Protein AF-A0A7C6RRI5-F1 (afdb_monomer_lite)

Secondary structure (DSSP, 8-state):
----PPEEEEEE--SS--HHHHHHHHHHHHHHHHTT-EEEEEE---HHHHHHSSPPPGGG--SHHHHHHHHHH-

Structure (mmCIF, N/CA/C/O backbone):
data_AF-A0A7C6RRI5-F1
#
_entry.id   AF-A0A7C6RRI5-F1
#
loop_
_atom_site.group_PDB
_atom_site.id
_atom_site.type_symbol
_atom_site.label_atom_id
_atom_site.label_alt_id
_atom_site.label_comp_id
_atom_site.label_asym_id
_atom_site.label_entity_id
_atom_site.label_seq_id
_atom_site.pdbx_PDB_ins_code
_atom_si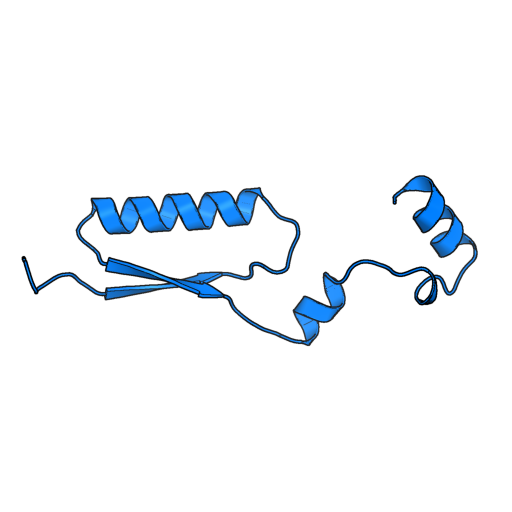te.Cartn_x
_atom_site.Cartn_y
_atom_site.Cartn_z
_atom_site.occupancy
_atom_site.B_iso_or_equiv
_atom_site.auth_seq_id
_atom_site.auth_comp_id
_atom_site.auth_asym_id
_atom_site.auth_atom_id
_atom_site.pdbx_PDB_model_num
ATOM 1 N N . MET A 1 1 ? -9.012 -8.507 25.073 1.00 50.34 1 MET A N 1
ATOM 2 C CA . MET A 1 1 ? -8.904 -7.900 23.728 1.00 50.34 1 MET A CA 1
ATOM 3 C C . MET A 1 1 ? -10.312 -7.888 23.149 1.00 50.34 1 MET A C 1
ATOM 5 O O . MET A 1 1 ? -11.044 -8.818 23.443 1.00 50.34 1 MET A O 1
ATOM 9 N N . ASN A 1 2 ? -10.755 -6.820 22.481 1.00 54.66 2 ASN A N 1
ATOM 10 C CA . ASN A 1 2 ? -12.136 -6.751 21.986 1.00 54.66 2 ASN A CA 1
ATOM 11 C C . ASN A 1 2 ? -12.234 -7.552 20.674 1.00 54.66 2 ASN A C 1
ATOM 13 O O . ASN A 1 2 ? -11.775 -7.071 19.640 1.00 54.66 2 ASN A O 1
ATOM 17 N N . ASP A 1 3 ? -12.775 -8.769 20.736 1.00 66.44 3 ASP A N 1
ATOM 18 C CA . ASP A 1 3 ? -12.737 -9.777 19.658 1.00 66.44 3 ASP A CA 1
ATOM 19 C C . ASP A 1 3 ? -13.753 -9.542 18.514 1.00 66.44 3 ASP A C 1
ATOM 21 O O . ASP A 1 3 ? -13.881 -10.366 17.617 1.00 66.44 3 ASP A O 1
ATOM 25 N N . ASN A 1 4 ? -14.441 -8.393 18.488 1.00 80.94 4 ASN A N 1
ATOM 26 C CA . ASN A 1 4 ? -15.493 -8.067 17.510 1.00 80.94 4 ASN A CA 1
ATOM 27 C C . ASN A 1 4 ? -15.091 -6.988 16.482 1.00 80.94 4 ASN A C 1
ATOM 29 O O . ASN A 1 4 ? -15.931 -6.200 16.043 1.00 80.94 4 ASN A O 1
ATOM 33 N N . LYS A 1 5 ? -13.811 -6.886 16.101 1.00 87.25 5 LYS A N 1
ATOM 34 C CA . LYS A 1 5 ? -13.412 -5.931 15.050 1.00 87.25 5 LYS A CA 1
ATOM 35 C C . LYS A 1 5 ? -13.835 -6.425 13.667 1.00 87.25 5 LYS A C 1
ATOM 37 O O . LYS A 1 5 ? -13.578 -7.567 13.301 1.00 87.25 5 LYS A O 1
ATOM 42 N N . VAL A 1 6 ? -14.416 -5.532 12.867 1.00 94.75 6 VAL A N 1
ATOM 43 C CA . VAL A 1 6 ? -14.711 -5.811 11.455 1.00 94.75 6 VAL A CA 1
ATOM 44 C C . VAL A 1 6 ? -13.396 -5.932 10.688 1.00 94.75 6 VAL A C 1
ATOM 46 O O . VAL A 1 6 ? -12.570 -5.017 10.713 1.00 94.75 6 VAL A O 1
ATOM 49 N N . HIS A 1 7 ? -13.207 -7.059 10.005 1.00 96.81 7 HIS A N 1
ATOM 50 C CA . HIS A 1 7 ? -12.051 -7.299 9.149 1.00 96.81 7 HIS A CA 1
ATOM 51 C C . HIS A 1 7 ? -12.306 -6.754 7.747 1.00 96.81 7 HIS A C 1
ATOM 53 O O . HIS A 1 7 ? -13.305 -7.088 7.112 1.00 96.81 7 HIS A O 1
ATOM 59 N N . ILE A 1 8 ? -11.397 -5.911 7.269 1.00 97.75 8 ILE A N 1
ATOM 60 C CA . ILE A 1 8 ? -11.502 -5.229 5.981 1.00 97.75 8 ILE A CA 1
ATOM 61 C C . ILE A 1 8 ? -10.226 -5.508 5.193 1.00 97.75 8 ILE A C 1
ATOM 63 O O . ILE A 1 8 ? -9.124 -5.240 5.668 1.00 97.75 8 ILE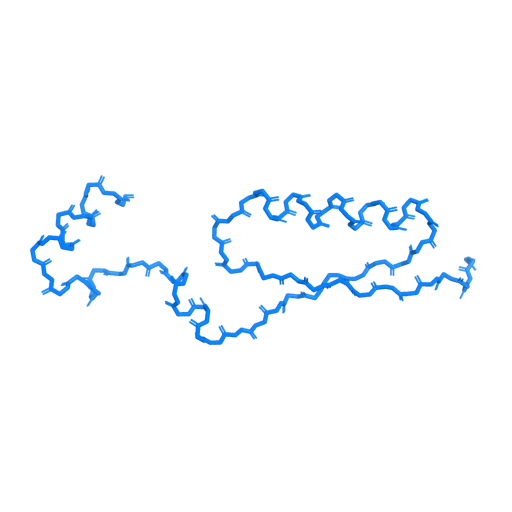 A O 1
ATOM 67 N N . ALA A 1 9 ? -10.378 -6.033 3.980 1.00 97.81 9 ALA A N 1
ATOM 68 C CA . ALA A 1 9 ? -9.278 -6.210 3.045 1.00 97.81 9 ALA A CA 1
ATOM 69 C C . ALA A 1 9 ? -9.358 -5.137 1.953 1.00 97.81 9 ALA A C 1
ATOM 71 O O . ALA A 1 9 ? -10.352 -5.057 1.232 1.00 97.81 9 ALA A O 1
ATOM 72 N N . THR A 1 10 ? -8.321 -4.314 1.830 1.00 97.88 10 THR A N 1
ATOM 73 C CA . THR A 1 10 ? -8.148 -3.398 0.696 1.00 97.88 10 THR A CA 1
ATOM 74 C C . THR A 1 10 ? -7.203 -4.032 -0.316 1.00 97.88 10 THR A C 1
ATOM 76 O O . THR A 1 10 ? -6.361 -4.849 0.044 1.00 97.88 10 THR A O 1
ATOM 79 N N . ILE A 1 11 ? -7.346 -3.689 -1.594 1.00 97.56 11 ILE A N 1
ATOM 80 C CA . ILE A 1 11 ? -6.500 -4.217 -2.666 1.00 97.56 11 ILE A CA 1
ATOM 81 C C . ILE A 1 11 ? -5.793 -3.068 -3.378 1.00 97.56 11 ILE A C 1
ATOM 83 O O . ILE A 1 11 ? -6.424 -2.071 -3.730 1.00 97.56 11 ILE A O 1
ATOM 87 N N . ALA A 1 12 ? -4.483 -3.197 -3.575 1.00 96.38 12 ALA A N 1
ATOM 88 C CA . ALA A 1 12 ? -3.667 -2.187 -4.234 1.00 96.38 12 ALA A CA 1
ATOM 89 C C . ALA A 1 12 ? -2.546 -2.825 -5.058 1.00 96.38 12 ALA A C 1
ATOM 91 O O . ALA A 1 12 ? -2.071 -3.912 -4.748 1.00 96.38 12 ALA A O 1
ATOM 92 N N . PHE A 1 13 ? -2.116 -2.143 -6.118 1.00 94.31 13 PHE A N 1
ATOM 93 C CA . PHE A 1 13 ? -1.005 -2.582 -6.961 1.00 94.31 13 PHE A CA 1
ATOM 94 C C . PHE A 1 13 ? 0.285 -1.868 -6.546 1.00 94.31 13 PHE A C 1
ATOM 96 O O . PHE A 1 13 ? 0.454 -0.683 -6.837 1.00 94.31 13 PHE A O 1
ATOM 103 N N . HIS A 1 14 ? 1.211 -2.579 -5.894 1.00 92.00 14 HIS A N 1
ATOM 104 C CA . HIS A 1 14 ? 2.445 -1.982 -5.354 1.00 92.00 14 HIS A CA 1
ATOM 105 C C . HIS A 1 14 ? 3.669 -2.089 -6.275 1.00 92.00 14 HIS A C 1
ATOM 107 O O . HIS A 1 14 ? 4.784 -1.774 -5.863 1.00 92.00 14 HIS A O 1
ATOM 113 N N . ARG A 1 15 ? 3.496 -2.546 -7.520 1.00 89.88 15 ARG A N 1
ATOM 114 C CA . ARG A 1 15 ? 4.615 -2.766 -8.457 1.00 89.88 15 ARG A CA 1
ATOM 115 C C . ARG A 1 15 ? 4.944 -1.536 -9.306 1.00 89.88 15 ARG A C 1
ATOM 117 O O . ARG A 1 15 ? 5.984 -1.508 -9.952 1.00 89.88 15 ARG A O 1
ATOM 124 N N . ALA A 1 16 ? 4.083 -0.519 -9.297 1.00 86.19 16 ALA A N 1
ATOM 125 C CA . ALA A 1 16 ? 4.369 0.767 -9.920 1.00 86.19 16 ALA A CA 1
ATOM 126 C C . ALA A 1 16 ? 5.224 1.649 -8.998 1.00 86.19 16 ALA A C 1
ATOM 128 O O . ALA A 1 16 ? 4.958 1.726 -7.798 1.00 86.19 16 ALA A O 1
ATOM 129 N N . ILE A 1 17 ? 6.189 2.386 -9.561 1.00 83.50 17 ILE A N 1
ATOM 130 C CA . ILE A 1 17 ? 6.928 3.439 -8.843 1.00 83.50 17 ILE A CA 1
ATOM 131 C C . ILE A 1 17 ? 5.999 4.654 -8.681 1.00 83.50 17 ILE A C 1
ATOM 133 O O . ILE A 1 17 ? 6.092 5.647 -9.398 1.00 83.50 17 ILE A O 1
ATOM 137 N N . ASN A 1 18 ? 5.034 4.539 -7.769 1.00 89.81 18 ASN A N 1
ATOM 138 C CA . ASN A 1 18 ? 4.063 5.577 -7.451 1.00 89.81 18 ASN A CA 1
ATOM 139 C C . ASN A 1 18 ? 3.958 5.741 -5.931 1.00 89.81 18 ASN A C 1
ATOM 141 O O . ASN A 1 18 ? 3.145 5.101 -5.262 1.00 89.81 18 ASN A O 1
ATOM 145 N N . TYR A 1 19 ? 4.781 6.638 -5.390 1.00 91.69 19 TYR A N 1
ATOM 146 C CA . TYR A 1 19 ? 4.800 6.941 -3.959 1.00 91.69 19 TYR A CA 1
ATOM 147 C C . TYR A 1 19 ? 3.473 7.516 -3.455 1.00 91.69 19 TYR A C 1
ATOM 149 O O . TYR A 1 19 ? 3.079 7.235 -2.327 1.00 91.69 19 TYR A O 1
ATOM 157 N N . GLY A 1 20 ? 2.750 8.264 -4.296 1.00 95.94 20 GLY A N 1
ATOM 158 C CA . GLY A 1 20 ? 1.424 8.780 -3.956 1.00 95.94 20 GLY A CA 1
ATOM 159 C C . GLY A 1 20 ? 0.434 7.654 -3.664 1.00 95.94 20 GLY A C 1
ATOM 160 O O . GLY A 1 20 ? -0.244 7.688 -2.642 1.00 95.94 20 GLY A O 1
ATOM 161 N N . ALA A 1 21 ? 0.415 6.614 -4.501 1.00 94.50 21 ALA A N 1
ATOM 162 C CA . ALA A 1 21 ? -0.434 5.442 -4.294 1.00 94.50 21 ALA A CA 1
ATOM 163 C C . ALA A 1 21 ? -0.072 4.685 -3.004 1.00 94.50 21 ALA A C 1
ATOM 165 O O . ALA A 1 21 ? -0.958 4.293 -2.247 1.00 94.50 21 ALA A O 1
ATOM 166 N N . VAL A 1 22 ? 1.224 4.530 -2.703 1.00 95.50 22 VAL A N 1
ATOM 167 C CA . VAL A 1 22 ? 1.682 3.899 -1.450 1.00 95.50 22 VAL A CA 1
ATOM 168 C C . VAL A 1 22 ? 1.211 4.691 -0.227 1.00 95.50 22 VAL A C 1
ATOM 170 O O . VAL A 1 22 ? 0.664 4.111 0.712 1.00 95.50 22 VAL A O 1
ATOM 173 N N . LEU A 1 23 ? 1.366 6.018 -0.247 1.00 97.38 23 LEU A N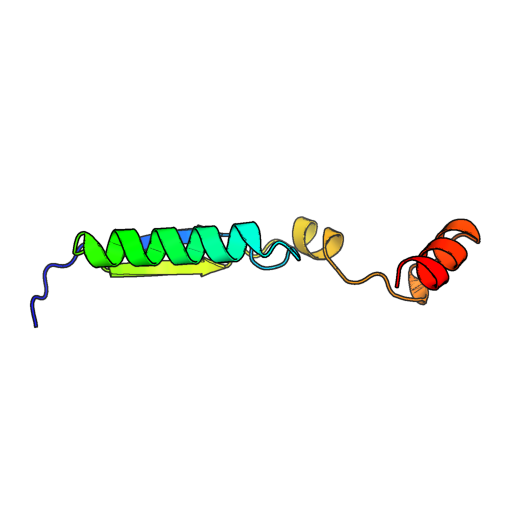 1
ATOM 174 C CA . LEU A 1 23 ? 0.922 6.888 0.845 1.00 97.38 23 LEU A CA 1
ATOM 175 C C . LEU A 1 23 ? -0.603 6.884 1.006 1.00 97.38 23 LEU A C 1
ATOM 177 O O . LEU A 1 23 ? -1.093 6.893 2.133 1.00 97.38 23 LEU A O 1
ATOM 181 N N . GLN A 1 24 ? -1.357 6.826 -0.093 1.00 97.75 24 GLN A N 1
ATOM 182 C CA . GLN A 1 24 ? -2.818 6.712 -0.065 1.00 97.75 24 GLN A CA 1
ATOM 183 C C . GLN A 1 24 ? -3.279 5.405 0.589 1.00 97.75 24 GLN A C 1
ATOM 185 O O . GLN A 1 24 ? -4.171 5.433 1.435 1.00 97.75 24 GLN A O 1
ATOM 190 N N . VAL A 1 25 ? -2.652 4.275 0.245 1.00 98.06 25 VAL A N 1
ATOM 191 C CA . VAL A 1 25 ? -2.942 2.971 0.864 1.00 98.06 25 VAL A CA 1
ATOM 192 C C . VAL A 1 25 ? -2.664 3.008 2.364 1.00 98.06 25 VAL A C 1
ATOM 194 O O . VAL A 1 25 ? -3.504 2.578 3.155 1.00 98.06 25 VAL A O 1
ATOM 197 N N . TYR A 1 26 ? -1.527 3.581 2.763 1.00 97.62 26 TYR A N 1
ATOM 198 C CA . TYR A 1 26 ? -1.179 3.744 4.172 1.00 97.62 26 TYR A CA 1
ATOM 199 C C . TYR A 1 26 ? -2.188 4.628 4.923 1.00 97.62 26 TYR A C 1
ATOM 201 O O . TYR A 1 26 ? -2.675 4.248 5.988 1.00 97.62 26 TYR A O 1
ATOM 209 N N . ALA A 1 27 ? -2.545 5.786 4.360 1.00 98.44 27 ALA A N 1
ATOM 210 C CA . ALA A 1 27 ? -3.515 6.697 4.961 1.00 98.44 27 ALA A CA 1
ATOM 211 C C . ALA A 1 27 ? -4.897 6.040 5.116 1.00 98.44 27 ALA A C 1
ATOM 213 O O . ALA A 1 27 ? -5.536 6.178 6.160 1.00 98.44 27 ALA A O 1
ATOM 214 N N . LEU A 1 28 ? -5.338 5.278 4.110 1.00 98.31 28 LEU A N 1
ATOM 215 C CA . LEU A 1 28 ? -6.593 4.533 4.158 1.00 98.31 28 LEU A CA 1
ATOM 216 C C . LEU A 1 28 ? -6.569 3.446 5.239 1.00 98.31 28 LEU A C 1
ATOM 218 O O . LEU A 1 28 ? -7.512 3.353 6.024 1.00 98.31 28 LEU A O 1
ATOM 222 N N . GLN A 1 29 ? -5.489 2.662 5.313 1.00 98.31 29 GLN A N 1
ATOM 223 C CA . GLN A 1 29 ? -5.312 1.648 6.351 1.00 98.31 29 GLN A CA 1
ATOM 224 C C . GLN A 1 29 ? -5.412 2.275 7.745 1.00 98.31 29 GLN A C 1
ATOM 226 O O . GLN A 1 29 ? -6.192 1.808 8.577 1.00 98.31 29 GLN A O 1
ATOM 231 N N . LYS A 1 30 ? -4.678 3.371 7.980 1.00 98.38 30 LYS A N 1
ATOM 232 C CA . LYS A 1 30 ? -4.718 4.097 9.254 1.00 98.38 30 LYS A CA 1
ATOM 233 C C . LYS A 1 30 ? -6.119 4.584 9.574 1.00 98.38 30 LYS A C 1
ATOM 235 O O . LYS A 1 30 ? -6.574 4.418 10.703 1.00 98.38 30 LYS A O 1
ATOM 240 N N . LYS A 1 31 ? -6.842 5.100 8.576 1.00 98.31 31 LYS A N 1
ATOM 241 C CA . LYS A 1 31 ? -8.195 5.590 8.809 1.00 98.31 31 LYS A CA 1
ATOM 242 C C . LYS A 1 31 ? -9.177 4.482 9.182 1.00 98.31 31 LYS A C 1
ATOM 244 O O . LYS A 1 31 ? -10.014 4.686 10.054 1.00 98.31 31 LYS A O 1
ATOM 249 N N . ILE A 1 32 ? -9.066 3.308 8.564 1.00 97.75 32 ILE A N 1
ATOM 250 C CA . ILE A 1 32 ? -9.894 2.142 8.905 1.00 97.75 32 ILE A CA 1
ATOM 251 C C . ILE A 1 32 ? -9.590 1.653 10.329 1.00 97.75 32 ILE A C 1
ATOM 253 O O . ILE A 1 32 ? -10.516 1.357 11.086 1.00 97.75 32 ILE A O 1
ATOM 257 N N . GLU A 1 33 ? -8.310 1.597 10.706 1.00 97.00 33 GLU A N 1
ATOM 258 C CA . GLU A 1 33 ? -7.874 1.211 12.055 1.00 97.00 33 GLU A CA 1
ATOM 259 C C . GLU A 1 33 ? -8.382 2.195 13.125 1.00 97.00 33 GLU A C 1
ATOM 261 O O . GLU A 1 33 ? -8.883 1.7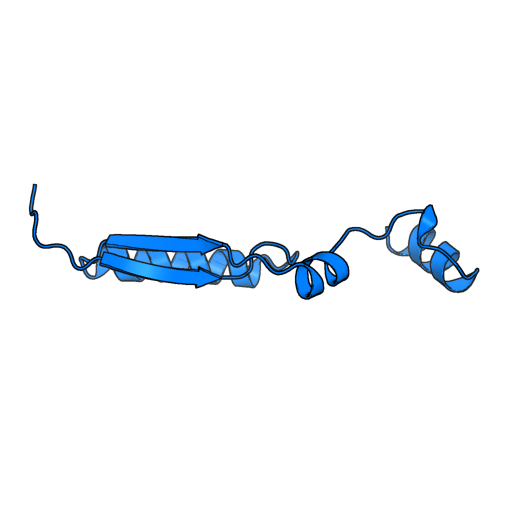63 14.166 1.00 97.00 33 GLU A O 1
ATOM 266 N N . GLU A 1 34 ? -8.324 3.506 12.854 1.00 97.62 34 GLU A N 1
ATOM 267 C CA . GLU A 1 34 ? -8.890 4.563 13.710 1.00 97.62 34 GLU A CA 1
ATOM 268 C C . GLU A 1 34 ? -10.405 4.419 13.907 1.00 97.62 34 GLU A C 1
ATOM 270 O O . GLU A 1 34 ? -10.916 4.684 14.993 1.00 97.62 34 GLU A O 1
ATOM 275 N N . LEU A 1 35 ? -11.128 3.982 12.872 1.00 96.62 35 LEU A N 1
ATOM 276 C CA . LEU A 1 35 ? -12.575 3.744 12.919 1.00 96.62 35 LEU A CA 1
ATOM 277 C C . LEU A 1 35 ? -12.951 2.431 13.634 1.00 96.62 35 LEU A C 1
ATOM 279 O O . LEU A 1 35 ? -14.129 2.089 13.713 1.00 96.62 35 LEU A O 1
ATOM 283 N N . GLY A 1 36 ? -11.972 1.692 14.166 1.00 95.75 36 GLY A N 1
ATOM 284 C CA . GLY A 1 36 ? -12.186 0.459 14.925 1.00 95.75 36 GLY A CA 1
ATOM 285 C C . GLY A 1 36 ? -12.128 -0.823 14.092 1.00 95.75 36 GLY A C 1
ATOM 286 O O . GLY A 1 36 ? -12.304 -1.909 14.647 1.00 95.75 36 GLY A O 1
ATOM 287 N N . GLY A 1 37 ? -11.842 -0.726 12.791 1.00 96.50 37 GLY A N 1
ATOM 288 C CA . GLY A 1 37 ? -11.640 -1.878 11.918 1.00 96.50 37 GLY A CA 1
ATOM 289 C C . GLY A 1 37 ? -10.278 -2.551 12.109 1.00 96.50 37 GLY A C 1
ATOM 290 O O . GLY A 1 37 ? -9.359 -2.010 12.727 1.00 96.50 37 GLY A O 1
ATOM 291 N N . ASN A 1 38 ? -10.145 -3.753 11.556 1.00 97.00 38 ASN A N 1
ATOM 292 C CA . ASN A 1 38 ? -8.867 -4.420 11.336 1.00 97.00 38 ASN A CA 1
ATOM 293 C C . ASN A 1 38 ? -8.615 -4.482 9.825 1.00 97.00 38 ASN A C 1
ATOM 295 O O . ASN A 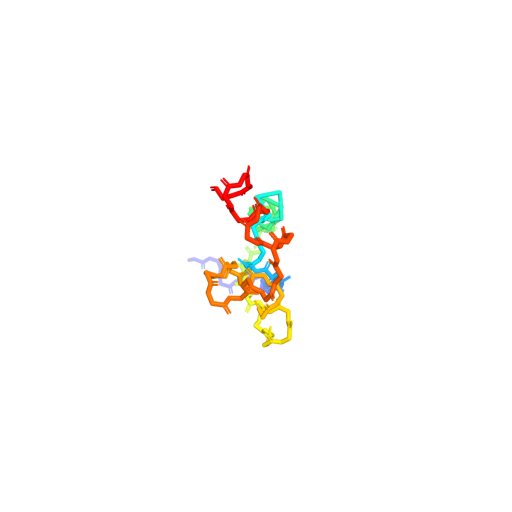1 38 ? -9.321 -5.195 9.111 1.00 97.00 38 ASN A O 1
ATOM 299 N N . CYS A 1 39 ? -7.652 -3.697 9.340 1.00 97.69 39 CYS A N 1
ATOM 300 C CA . CYS A 1 39 ? -7.384 -3.551 7.915 1.00 97.69 39 CYS A CA 1
ATOM 301 C C . CYS A 1 39 ? -6.191 -4.409 7.479 1.00 97.69 39 CYS A C 1
ATOM 303 O O . CYS A 1 39 ? -5.127 -4.361 8.087 1.00 97.69 39 CYS A O 1
ATOM 305 N N . THR A 1 40 ? -6.342 -5.140 6.377 1.00 97.94 40 THR A N 1
ATOM 306 C CA . THR A 1 40 ? -5.255 -5.841 5.680 1.00 97.94 40 THR A CA 1
ATOM 307 C C . THR A 1 40 ? -5.157 -5.317 4.253 1.00 97.94 40 THR A C 1
ATOM 309 O O . THR A 1 40 ? -6.170 -5.203 3.568 1.00 97.94 40 THR A O 1
ATOM 312 N N . VAL A 1 41 ? -3.947 -5.002 3.796 1.00 97.88 41 VAL A N 1
ATOM 313 C CA . VAL A 1 41 ? -3.696 -4.585 2.411 1.00 97.88 41 VAL A CA 1
ATOM 314 C C . VAL A 1 41 ? -3.232 -5.796 1.609 1.00 97.88 41 VAL A C 1
ATOM 316 O O . VAL A 1 41 ? -2.238 -6.432 1.955 1.00 97.88 41 VAL A O 1
ATOM 319 N N . LEU A 1 42 ? -3.944 -6.109 0.531 1.00 97.56 42 LEU A N 1
ATOM 320 C CA . LEU A 1 42 ? -3.605 -7.159 -0.421 1.00 97.56 42 LEU A CA 1
ATOM 321 C C . LEU A 1 42 ? -2.846 -6.551 -1.606 1.00 97.56 42 LEU A C 1
ATOM 323 O O . LEU A 1 42 ? -3.373 -5.681 -2.304 1.00 97.56 42 LEU A O 1
ATOM 327 N N . ASP A 1 43 ? -1.624 -7.031 -1.849 1.00 95.00 43 ASP A N 1
ATOM 328 C CA . ASP A 1 43 ? -0.856 -6.676 -3.048 1.00 95.00 43 ASP A CA 1
ATOM 329 C C . ASP A 1 43 ? -1.418 -7.437 -4.253 1.00 95.00 43 ASP A C 1
ATOM 331 O O . ASP A 1 43 ? -1.303 -8.661 -4.350 1.00 95.00 43 ASP A O 1
ATOM 335 N N . TYR A 1 44 ? -2.051 -6.710 -5.169 1.00 95.12 44 TYR A N 1
ATOM 336 C CA . TYR A 1 44 ? -2.552 -7.268 -6.414 1.00 95.12 44 TYR A CA 1
ATOM 337 C C . TYR A 1 44 ? -1.387 -7.647 -7.329 1.00 95.12 44 TYR A C 1
ATOM 339 O O . TYR A 1 44 ? -0.550 -6.809 -7.668 1.00 95.12 44 TYR A O 1
ATOM 347 N N . ARG A 1 45 ? -1.363 -8.908 -7.770 1.00 93.19 45 ARG A N 1
ATOM 348 C CA . ARG A 1 45 ? -0.355 -9.440 -8.692 1.00 93.19 45 ARG A CA 1
ATOM 349 C C . ARG A 1 45 ? -0.976 -9.708 -10.054 1.00 93.19 45 ARG A C 1
ATOM 351 O O . ARG A 1 45 ? -2.042 -10.315 -10.151 1.00 93.19 45 ARG A O 1
ATOM 358 N N . ASN A 1 46 ? -0.318 -9.224 -11.101 1.00 92.31 46 ASN A N 1
ATOM 359 C CA . ASN A 1 46 ? -0.771 -9.380 -12.479 1.00 92.31 46 ASN A CA 1
ATOM 360 C C . ASN A 1 46 ? 0.416 -9.294 -13.436 1.00 92.31 46 ASN A C 1
ATOM 362 O O . ASN A 1 46 ? 1.008 -8.226 -13.593 1.00 92.31 46 ASN A O 1
ATOM 366 N N . ASP A 1 47 ? 0.704 -10.390 -14.130 1.00 91.00 47 ASP A N 1
ATOM 367 C CA . ASP A 1 47 ? 1.877 -10.510 -15.004 1.00 91.00 47 ASP A CA 1
ATOM 368 C C . ASP A 1 47 ? 1.901 -9.460 -16.129 1.00 91.00 47 ASP A C 1
ATOM 370 O O . ASP A 1 47 ? 2.948 -8.894 -16.463 1.00 91.00 47 ASP A O 1
ATOM 374 N N . LEU A 1 48 ? 0.735 -9.136 -16.697 1.00 89.00 48 LEU A N 1
ATOM 375 C CA . LEU A 1 48 ? 0.620 -8.138 -17.761 1.00 89.00 48 LEU A CA 1
ATOM 376 C C . LEU A 1 48 ? 0.907 -6.718 -17.253 1.00 89.00 48 LEU A C 1
ATOM 378 O O . LEU A 1 48 ? 1.503 -5.918 -17.970 1.00 89.00 48 LEU A O 1
ATOM 382 N N . LEU A 1 49 ? 0.485 -6.372 -16.040 1.00 87.31 49 LEU A N 1
ATOM 383 C CA . LEU A 1 49 ? 0.771 -5.062 -15.453 1.00 87.31 49 LEU A CA 1
ATOM 384 C C . LEU A 1 49 ? 2.203 -4.983 -14.925 1.00 87.31 49 LEU A C 1
ATOM 386 O O . LEU A 1 49 ? 2.863 -3.960 -15.106 1.00 87.31 49 LEU A O 1
ATOM 390 N N . GLU A 1 50 ? 2.699 -6.056 -14.319 1.00 89.94 50 GLU A N 1
ATOM 391 C CA . GLU A 1 50 ? 4.064 -6.155 -13.800 1.00 89.94 50 GLU A CA 1
ATOM 392 C C . GLU A 1 50 ? 5.104 -6.031 -14.910 1.00 89.94 50 GLU A C 1
ATOM 394 O O . GLU A 1 50 ? 6.053 -5.261 -14.778 1.00 89.94 50 GLU A O 1
ATOM 399 N N . SER A 1 51 ? 4.884 -6.696 -16.048 1.00 85.88 51 SER A N 1
ATOM 400 C CA . SER A 1 51 ? 5.765 -6.574 -17.217 1.00 85.88 51 SER A CA 1
ATOM 401 C C . SER A 1 51 ? 5.878 -5.139 -17.746 1.00 85.88 51 SER A C 1
ATOM 403 O O . SER A 1 51 ? 6.937 -4.764 -18.245 1.00 85.88 51 SER A O 1
ATOM 405 N N . LYS A 1 52 ? 4.837 -4.309 -17.586 1.00 83.12 52 LYS A N 1
ATOM 406 C CA . LYS A 1 52 ? 4.847 -2.891 -17.990 1.00 83.12 52 LYS A CA 1
ATOM 407 C C . LYS A 1 52 ? 5.590 -1.972 -17.019 1.00 83.12 52 LYS A C 1
ATOM 409 O O . LYS A 1 52 ? 5.993 -0.889 -17.424 1.00 83.12 52 LYS A O 1
ATOM 414 N N . HIS A 1 53 ? 5.743 -2.379 -15.761 1.00 79.94 53 HIS A N 1
ATOM 415 C CA . HIS A 1 53 ? 6.395 -1.587 -14.710 1.00 79.94 53 HIS A CA 1
ATOM 416 C C . HIS A 1 53 ? 7.790 -2.114 -14.356 1.00 79.94 53 HIS A C 1
ATOM 418 O O . HIS A 1 53 ? 8.405 -1.662 -13.393 1.00 79.94 53 HIS A O 1
ATOM 424 N N . ARG A 1 54 ? 8.301 -3.075 -15.131 1.00 73.56 54 ARG A N 1
ATOM 425 C CA . ARG A 1 54 ? 9.655 -3.595 -14.979 1.00 73.56 54 ARG A CA 1
ATOM 426 C C . ARG A 1 54 ? 10.677 -2.528 -15.370 1.00 73.56 54 ARG A C 1
ATOM 428 O O . ARG A 1 54 ? 10.492 -1.805 -16.346 1.00 73.56 54 ARG A O 1
ATOM 435 N N . GLU A 1 55 ? 11.786 -2.489 -14.640 1.00 67.75 55 GLU A N 1
ATOM 436 C CA . GLU A 1 55 ? 12.940 -1.674 -15.011 1.00 67.75 55 GLU A CA 1
ATOM 437 C C . GLU A 1 55 ? 13.409 -2.022 -16.429 1.00 67.75 55 GLU A C 1
ATOM 439 O O . GLU A 1 55 ? 13.553 -3.199 -16.793 1.00 67.75 55 GLU A O 1
ATOM 444 N N . THR A 1 56 ? 13.617 -0.982 -17.238 1.00 65.00 56 THR A N 1
ATOM 445 C CA . THR A 1 56 ? 14.120 -1.129 -18.605 1.00 65.00 56 THR A CA 1
ATOM 446 C C . THR A 1 56 ? 15.574 -1.569 -18.520 1.00 65.00 56 THR A C 1
ATOM 448 O O . THR A 1 56 ? 16.397 -0.871 -17.934 1.00 65.00 56 THR A O 1
ATOM 451 N N . LYS A 1 57 ? 15.905 -2.738 -19.071 1.00 69.44 57 LYS A N 1
ATOM 452 C CA . LYS A 1 57 ? 17.289 -3.224 -19.098 1.00 69.44 57 LYS A CA 1
ATOM 453 C C . LYS A 1 57 ? 17.971 -2.812 -20.397 1.00 69.44 57 LYS A C 1
ATOM 455 O O . LYS A 1 57 ? 17.318 -2.560 -21.404 1.00 69.44 57 LYS A O 1
ATOM 460 N N . ILE A 1 58 ? 19.303 -2.853 -20.407 1.00 62.47 58 ILE A N 1
ATOM 461 C CA . ILE A 1 58 ? 20.110 -2.618 -21.619 1.00 62.47 58 ILE A CA 1
ATOM 462 C C . ILE A 1 58 ? 19.667 -3.543 -22.767 1.00 62.47 58 ILE A C 1
ATOM 464 O O . ILE A 1 58 ? 19.575 -3.110 -23.910 1.00 62.47 58 ILE A O 1
ATOM 468 N N . GLY A 1 59 ? 19.302 -4.796 -22.461 1.00 67.06 59 GLY A N 1
ATOM 469 C CA . GLY A 1 59 ? 18.785 -5.753 -23.450 1.00 67.06 59 GLY A CA 1
ATOM 470 C C . GLY A 1 59 ? 17.405 -5.411 -24.033 1.00 67.06 59 GLY A C 1
ATOM 471 O O . GLY A 1 59 ? 17.018 -5.994 -25.042 1.00 67.06 59 GLY A O 1
ATOM 472 N N . ASP A 1 60 ? 16.677 -4.466 -23.432 1.00 69.12 60 ASP A N 1
ATOM 473 C CA . ASP A 1 60 ? 15.379 -3.988 -23.916 1.00 69.12 60 ASP A CA 1
ATOM 474 C C . ASP A 1 60 ? 15.537 -2.802 -24.900 1.00 69.12 60 ASP A C 1
ATOM 476 O O . ASP A 1 60 ? 14.578 -2.428 -25.579 1.00 69.12 60 ASP A O 1
ATOM 480 N N . CYS A 1 61 ? 16.750 -2.242 -25.039 1.00 69.56 61 CYS A N 1
ATOM 481 C CA . CYS A 1 61 ? 17.065 -1.169 -25.985 1.00 69.56 61 CYS A CA 1
ATOM 482 C C . CYS A 1 61 ? 17.205 -1.722 -27.412 1.00 69.56 61 CYS A C 1
ATOM 484 O O . CYS A 1 61 ? 18.294 -2.091 -27.849 1.00 69.56 61 CYS A O 1
ATOM 486 N N . LYS A 1 62 ? 16.094 -1.785 -28.153 1.00 75.56 62 LYS A N 1
ATOM 487 C CA . LYS A 1 62 ? 16.072 -2.302 -29.536 1.00 75.56 62 LYS A CA 1
ATOM 488 C C . LYS A 1 62 ? 16.446 -1.247 -30.577 1.00 75.56 62 LYS A C 1
ATOM 490 O O . LYS A 1 62 ? 16.821 -1.593 -31.694 1.00 75.56 62 LYS A O 1
ATOM 495 N N . THR A 1 63 ? 16.360 0.029 -30.209 1.00 79.06 63 THR A N 1
ATOM 496 C CA . THR A 1 63 ? 16.586 1.164 -31.109 1.00 79.06 63 THR A CA 1
ATOM 497 C C . THR A 1 63 ? 17.637 2.112 -30.538 1.00 79.06 63 THR A C 1
ATOM 499 O O . THR A 1 63 ? 17.743 2.278 -29.326 1.00 79.06 63 THR A O 1
ATOM 502 N N . ILE A 1 64 ? 18.345 2.843 -31.408 1.00 80.50 64 ILE A N 1
ATOM 503 C CA . ILE A 1 64 ? 19.259 3.935 -31.012 1.00 80.50 64 ILE A CA 1
ATOM 504 C C . ILE A 1 64 ? 18.548 4.960 -30.111 1.00 80.50 64 ILE A C 1
ATOM 506 O O . ILE A 1 64 ? 19.129 5.457 -29.151 1.00 80.50 64 ILE A O 1
ATOM 510 N N . LYS A 1 65 ? 17.262 5.234 -30.368 1.00 79.88 65 LYS A N 1
ATOM 511 C CA . LYS A 1 65 ? 16.441 6.116 -29.528 1.00 79.88 65 LYS A CA 1
ATOM 512 C C . LYS A 1 65 ? 16.249 5.569 -28.109 1.00 79.88 65 LYS A C 1
ATOM 514 O O . LYS A 1 65 ? 16.273 6.354 -27.168 1.00 79.88 65 LYS A O 1
ATOM 519 N N . ASP A 1 66 ? 16.095 4.254 -27.959 1.00 75.38 66 ASP A N 1
ATOM 520 C CA . ASP A 1 66 ? 15.955 3.598 -26.654 1.00 75.38 66 ASP A CA 1
ATOM 521 C C . ASP A 1 66 ? 17.277 3.634 -25.887 1.00 75.38 66 ASP A C 1
ATOM 523 O O . ASP A 1 66 ? 17.277 3.897 -24.693 1.00 75.38 66 ASP A O 1
ATOM 527 N N . TYR A 1 67 ? 18.405 3.479 -26.587 1.00 77.88 67 TYR A N 1
ATOM 528 C CA . TYR A 1 67 ? 19.740 3.601 -26.002 1.00 77.88 67 TYR A CA 1
ATOM 529 C C . TYR A 1 67 ? 20.046 5.026 -25.519 1.0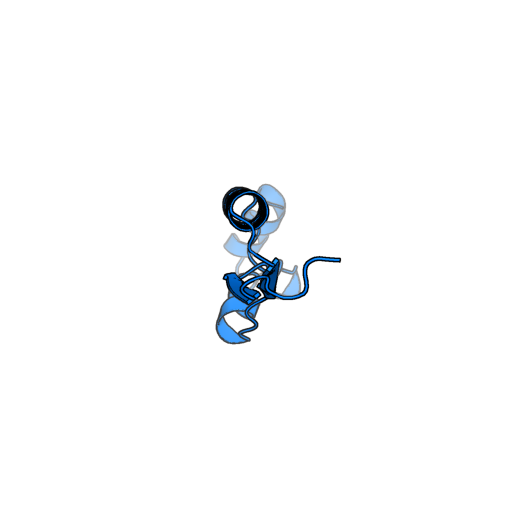0 77.88 67 TYR A C 1
ATOM 531 O O . TYR A 1 67 ? 20.524 5.219 -24.404 1.00 77.88 67 TYR A O 1
ATOM 539 N N . ILE A 1 68 ? 19.713 6.042 -26.324 1.00 81.81 68 ILE A N 1
ATOM 540 C CA . ILE A 1 68 ? 19.810 7.451 -25.911 1.00 81.81 68 ILE A CA 1
ATOM 541 C C . ILE A 1 68 ? 18.893 7.691 -24.708 1.00 81.81 68 ILE A C 1
ATOM 543 O O . ILE A 1 68 ? 19.322 8.260 -23.711 1.00 81.81 68 ILE A O 1
ATOM 547 N N . ARG A 1 69 ? 17.645 7.213 -24.752 1.00 77.19 69 ARG A N 1
ATOM 548 C CA . ARG A 1 69 ? 16.725 7.326 -23.617 1.00 77.19 69 ARG A CA 1
ATOM 549 C C . ARG A 1 69 ? 17.300 6.658 -22.367 1.00 77.19 69 ARG A C 1
ATOM 551 O O . ARG A 1 69 ? 17.223 7.244 -21.302 1.00 77.19 69 ARG A O 1
ATOM 558 N N . PHE A 1 70 ? 17.912 5.487 -22.499 1.00 76.75 70 PHE A N 1
ATOM 559 C CA . PHE A 1 70 ? 18.550 4.777 -21.398 1.00 76.75 70 PHE A CA 1
ATOM 560 C C . PHE A 1 70 ? 19.710 5.580 -20.797 1.00 76.75 70 PHE A C 1
ATOM 562 O O . PHE A 1 70 ? 19.740 5.755 -19.592 1.00 76.75 70 PHE A O 1
ATOM 569 N N . ILE A 1 71 ? 20.618 6.137 -21.598 1.00 79.12 71 ILE A N 1
ATOM 570 C CA . ILE A 1 71 ? 21.747 6.930 -21.075 1.00 79.12 71 ILE A CA 1
ATOM 571 C C . ILE A 1 71 ? 21.300 8.244 -20.420 1.00 79.12 71 ILE A C 1
ATOM 573 O O . ILE A 1 71 ? 21.910 8.677 -19.449 1.00 79.12 71 ILE A O 1
ATOM 577 N N . PHE A 1 72 ? 20.276 8.901 -20.967 1.00 74.69 72 PHE A N 1
ATOM 578 C CA . PHE A 1 72 ? 19.866 10.237 -20.524 1.00 74.69 72 PHE A CA 1
ATOM 579 C C . PHE A 1 72 ? 18.732 10.245 -19.482 1.00 74.69 72 PHE A C 1
ATOM 581 O O . PHE A 1 72 ? 18.532 11.273 -18.839 1.00 74.69 72 PHE A O 1
ATOM 588 N N . LEU A 1 73 ? 17.961 9.159 -19.345 1.00 66.12 73 LEU A N 1
ATOM 589 C CA . LEU A 1 73 ? 16.844 9.027 -18.391 1.00 66.12 73 LEU A CA 1
ATOM 590 C C . LEU A 1 73 ? 17.007 7.871 -17.383 1.00 66.12 73 LEU A C 1
ATOM 592 O O . LEU A 1 73 ? 16.083 7.675 -16.591 1.00 66.12 73 LEU A O 1
ATOM 596 N N . SER A 1 74 ? 18.114 7.113 -17.411 1.00 56.31 74 SER A N 1
ATOM 597 C CA . SER A 1 74 ? 18.508 6.239 -16.282 1.00 56.31 74 SER A CA 1
ATOM 598 C C . SER A 1 74 ? 19.311 7.026 -15.259 1.00 56.31 74 SER A C 1
ATOM 600 O O . SER A 1 74 ? 19.172 6.702 -14.062 1.00 56.31 74 SER A O 1
#

Sequence (74 aa):
MNDNKVHIATIAFHRAINYGAVLQVYALQKKIEELGGNCTVLDYRNDLLESKHRETKIGDCKTIKDYIRFIFLS

Radius of gyration: 18.94 Å; chains: 1; bounding box: 37×21×55 Å

Foldseek 3Di:
DPPPAAEEEAEDAPLAPDVVRVVVVVVVCVVCVVVRHHYDYHHDDDPVVNVVRDDQDPVNCPDPVSVVCVVPVD

pLDDT: mean 86.35, std 12.57, range [50.34, 98.44]